Protein AF-A0A4Q3J1S0-F1 (afdb_monomer)

Mean predicted aligned error: 4.34 Å

Secondary structure (DSSP, 8-state):
-PPPPP-EEEEEPPPTTSHHHHHHHHHHTEETTTTEE----PPTT-TTS-HHHHTTTGGGG-S-EEEEEEEPPPTT--HHHHHHHT-

Foldseek 3Di:
DDDDADWDFAKADDDCPDPQQVQQCQQLQARPVVRDGHHHPQDPPCVPPPSNVVNVPVRVVTDIGTPGDIDGDDPPDDPVVVVVVRD

Sequence (87 aa):
MTQSAPRYALYYAPAADSALWRFGSATLGYDAATGADIDFAVPQGCEELDWSDVTAEPRRYGFHATLKAPFELANGRNEGALRAFAR

Structure (mmCIF, N/CA/C/O backbone):
data_AF-A0A4Q3J1S0-F1
#
_entry.id   AF-A0A4Q3J1S0-F1
#
loop_
_atom_site.group_PDB
_atom_site.id
_atom_site.type_symbol
_atom_site.label_atom_id
_atom_site.label_alt_id
_atom_site.label_comp_id
_atom_site.label_asym_id
_atom_site.label_entity_id
_atom_site.label_seq_id
_atom_site.pdbx_PDB_ins_code
_atom_site.Cartn_x
_atom_site.Cartn_y
_atom_site.Cartn_z
_atom_site.occupancy
_atom_site.B_iso_or_equiv
_atom_site.auth_seq_id
_atom_site.auth_comp_id
_atom_site.auth_asym_id
_atom_site.auth_atom_id
_atom_site.pdbx_PDB_model_num
ATOM 1 N N . MET A 1 1 ? 7.225 0.795 35.383 1.00 45.75 1 MET A N 1
ATOM 2 C CA . MET A 1 1 ? 7.370 0.849 33.914 1.00 45.75 1 MET A CA 1
ATOM 3 C C . MET A 1 1 ? 5.967 0.852 33.333 1.00 45.75 1 MET A C 1
ATOM 5 O O . MET A 1 1 ? 5.266 -0.133 33.512 1.00 45.75 1 MET A O 1
ATOM 9 N N . THR A 1 2 ? 5.501 1.964 32.766 1.00 55.69 2 THR A N 1
ATOM 10 C CA . THR A 1 2 ? 4.217 2.002 32.052 1.00 55.69 2 THR A CA 1
ATOM 11 C C . THR A 1 2 ? 4.383 1.228 30.749 1.00 55.69 2 THR A C 1
ATOM 13 O O . THR A 1 2 ? 5.252 1.545 29.941 1.00 55.69 2 THR A O 1
ATOM 16 N N . GLN A 1 3 ? 3.610 0.161 30.570 1.00 61.78 3 GLN A N 1
ATOM 17 C CA . GLN A 1 3 ? 3.583 -0.570 29.308 1.00 61.78 3 GLN A CA 1
ATOM 18 C C . GLN A 1 3 ? 2.956 0.348 28.252 1.00 61.78 3 GLN A C 1
ATOM 20 O O . GLN A 1 3 ? 1.855 0.853 28.461 1.00 61.78 3 GLN A O 1
ATOM 25 N N . SER A 1 4 ? 3.672 0.612 27.156 1.00 77.31 4 SER A N 1
ATOM 26 C CA . SER A 1 4 ? 3.121 1.384 26.038 1.00 77.31 4 SER A CA 1
ATOM 27 C C . SER A 1 4 ? 1.931 0.629 25.456 1.00 77.31 4 SER A C 1
ATOM 29 O O . SER A 1 4 ? 2.061 -0.549 25.119 1.00 77.31 4 SER A O 1
ATOM 31 N N . ALA A 1 5 ? 0.787 1.298 25.325 1.00 83.00 5 ALA A N 1
ATOM 32 C CA . ALA A 1 5 ? -0.363 0.733 24.635 1.00 83.00 5 ALA A CA 1
ATOM 33 C C . ALA A 1 5 ? -0.039 0.526 23.138 1.00 83.00 5 ALA A C 1
ATOM 35 O O . ALA A 1 5 ? 0.754 1.292 22.571 1.00 83.00 5 ALA A O 1
ATOM 36 N N . PRO A 1 6 ? -0.608 -0.504 22.481 1.00 92.56 6 PRO A N 1
ATOM 37 C CA . PRO A 1 6 ? -0.419 -0.711 21.051 1.00 92.56 6 PRO A CA 1
ATOM 38 C C . PRO A 1 6 ? -1.080 0.414 20.246 1.00 92.56 6 PRO A C 1
ATOM 40 O O . PRO A 1 6 ? -2.176 0.878 20.571 1.00 92.56 6 PRO A O 1
ATOM 43 N N . ARG A 1 7 ? -0.420 0.820 19.158 1.00 95.88 7 ARG A N 1
ATOM 44 C CA . ARG A 1 7 ? -0.960 1.764 18.174 1.00 95.88 7 ARG A CA 1
ATOM 45 C C . ARG A 1 7 ? -1.368 1.018 16.913 1.00 95.88 7 ARG A C 1
ATOM 47 O O . ARG A 1 7 ? -0.647 0.146 16.439 1.00 95.88 7 ARG A O 1
ATOM 54 N N . TYR A 1 8 ? -2.498 1.414 16.354 1.00 95.88 8 TYR A N 1
ATOM 55 C CA . TYR A 1 8 ? -3.076 0.852 15.142 1.00 95.88 8 TYR A CA 1
ATOM 56 C C . TYR A 1 8 ? -3.128 1.922 14.061 1.00 95.88 8 TYR A C 1
ATOM 58 O O . TYR A 1 8 ? -3.292 3.094 14.373 1.00 95.88 8 TYR A O 1
ATOM 66 N N . ALA A 1 9 ? -3.039 1.536 12.797 1.00 95.75 9 ALA A N 1
ATOM 67 C CA . ALA A 1 9 ? -3.280 2.411 11.654 1.00 95.75 9 ALA A CA 1
ATOM 68 C C . ALA A 1 9 ? -4.227 1.704 10.683 1.00 95.75 9 ALA A C 1
ATOM 70 O O . ALA A 1 9 ? -4.305 0.475 10.679 1.00 95.75 9 ALA A O 1
ATOM 71 N N . LEU A 1 10 ? -4.967 2.480 9.892 1.00 95.56 10 LEU A N 1
ATOM 72 C CA . LEU A 1 10 ? -5.836 1.942 8.848 1.00 95.56 10 LEU A CA 1
ATOM 73 C C . LEU A 1 10 ? -5.326 2.395 7.492 1.00 95.56 10 LEU A C 1
ATOM 75 O O . LEU A 1 10 ? -5.142 3.593 7.259 1.00 95.56 10 LEU A O 1
ATOM 79 N N . TYR A 1 11 ? -5.159 1.426 6.604 1.00 94.94 11 TYR A N 1
AT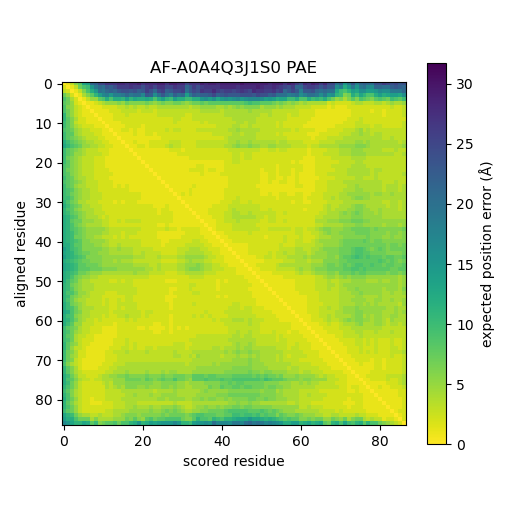OM 80 C CA . TYR A 1 11 ? -4.726 1.634 5.236 1.00 94.94 11 TYR A CA 1
ATOM 81 C C . TYR A 1 11 ? -5.747 1.027 4.281 1.00 94.94 11 TYR A C 1
ATOM 83 O O . TYR A 1 11 ? -6.343 -0.007 4.572 1.00 94.94 11 TYR A O 1
ATOM 91 N N . TYR A 1 12 ? -5.944 1.682 3.146 1.00 94.88 12 TYR A N 1
ATOM 92 C CA . TYR A 1 12 ? -6.653 1.126 2.009 1.00 94.88 12 TYR A CA 1
ATOM 93 C C . TYR A 1 12 ? -5.654 0.391 1.120 1.00 94.88 12 TYR A C 1
ATOM 95 O O . TYR A 1 12 ? -4.707 1.010 0.627 1.00 94.88 12 TYR A O 1
ATOM 103 N N . ALA A 1 13 ? -5.892 -0.899 0.898 1.00 94.38 13 ALA A N 1
ATOM 104 C CA . ALA A 1 13 ? -5.217 -1.689 -0.122 1.00 94.38 13 ALA A CA 1
ATOM 105 C C . ALA A 1 13 ? -6.180 -1.887 -1.308 1.00 94.38 13 ALA A C 1
ATOM 107 O O . ALA A 1 13 ? -7.325 -2.293 -1.083 1.00 94.38 13 ALA A O 1
ATOM 108 N N . PRO A 1 14 ? -5.768 -1.600 -2.555 1.00 96.19 14 PRO A N 1
ATOM 109 C CA . PRO A 1 14 ? -6.594 -1.886 -3.724 1.00 96.19 14 PRO A CA 1
ATOM 110 C C . PRO A 1 14 ? -6.917 -3.382 -3.839 1.00 96.19 14 PRO A C 1
ATOM 112 O O . PRO A 1 14 ? -6.112 -4.222 -3.445 1.00 96.19 14 PRO A O 1
ATOM 115 N N . ALA A 1 15 ? -8.064 -3.728 -4.430 1.00 95.62 15 ALA A N 1
ATOM 116 C CA . ALA A 1 15 ? -8.376 -5.124 -4.747 1.00 95.62 15 ALA A CA 1
ATOM 117 C C . ALA A 1 15 ? -7.322 -5.711 -5.705 1.00 95.62 15 ALA A C 1
ATOM 119 O O . ALA A 1 15 ? -6.925 -5.034 -6.656 1.00 95.62 15 ALA A O 1
ATOM 120 N N . ALA A 1 16 ? -6.888 -6.954 -5.473 1.00 94.62 16 ALA A N 1
ATOM 121 C CA . AL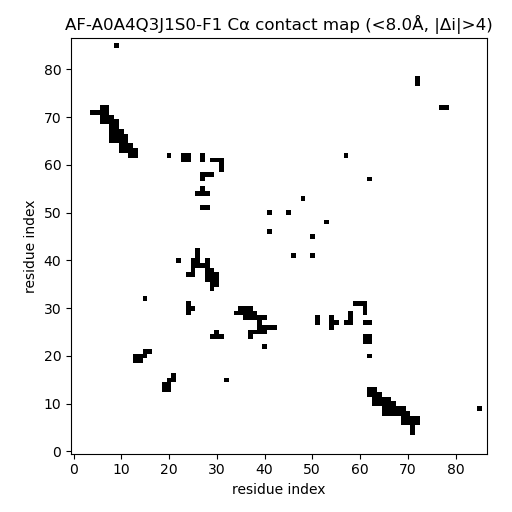A A 1 16 ? -5.760 -7.573 -6.184 1.00 94.62 16 ALA A CA 1
ATOM 122 C C . ALA A 1 16 ? -5.970 -7.713 -7.708 1.00 94.62 16 ALA A C 1
ATOM 124 O O . ALA A 1 16 ? -5.022 -7.730 -8.487 1.00 94.62 16 ALA A O 1
ATOM 125 N N . ASP A 1 17 ? -7.221 -7.768 -8.161 1.00 94.75 17 ASP A N 1
ATOM 126 C CA . ASP A 1 17 ? -7.605 -7.831 -9.574 1.00 94.75 17 ASP A CA 1
ATOM 127 C C . ASP A 1 17 ? -7.854 -6.445 -10.204 1.00 94.75 17 ASP A C 1
ATOM 129 O O . ASP A 1 17 ? -8.159 -6.331 -11.398 1.00 94.75 17 ASP A O 1
ATOM 133 N N . SER A 1 18 ? -7.693 -5.366 -9.436 1.00 97.56 18 SER A N 1
ATOM 134 C CA . SER A 1 18 ? -7.948 -4.005 -9.900 1.00 97.56 18 SER A CA 1
ATOM 135 C C . SER A 1 18 ? -6.812 -3.443 -10.759 1.00 97.56 18 SER A C 1
ATOM 137 O O . SER A 1 18 ? -5.648 -3.840 -10.672 1.00 97.56 18 SER A O 1
ATOM 139 N N . ALA A 1 19 ? -7.140 -2.446 -11.586 1.00 97.62 19 ALA A N 1
ATOM 140 C CA . ALA A 1 19 ? -6.135 -1.702 -12.345 1.00 97.62 19 ALA A CA 1
ATOM 141 C C . ALA A 1 19 ? -5.149 -0.956 -11.430 1.00 97.62 19 ALA A C 1
ATOM 143 O O . ALA A 1 19 ? -3.970 -0.856 -11.757 1.00 97.62 19 ALA A O 1
ATOM 144 N N . LEU A 1 20 ? -5.623 -0.476 -10.276 1.00 97.19 20 LEU A N 1
ATOM 145 C CA . LEU A 1 20 ? -4.795 0.246 -9.315 1.00 97.19 20 LEU A CA 1
ATOM 146 C C . LEU A 1 20 ? -3.779 -0.674 -8.627 1.00 97.19 20 LEU A C 1
ATOM 148 O O . LEU A 1 20 ? -2.651 -0.250 -8.397 1.00 97.19 20 LEU A O 1
ATOM 152 N N . TRP A 1 21 ? -4.152 -1.930 -8.353 1.00 97.50 21 TRP A N 1
ATOM 153 C CA . TRP A 1 21 ? -3.214 -2.941 -7.863 1.00 97.50 21 TRP A CA 1
ATOM 154 C C . TRP A 1 21 ? -2.112 -3.215 -8.881 1.00 97.50 21 TRP A C 1
ATOM 156 O O . TRP A 1 21 ? -0.941 -3.051 -8.563 1.00 97.50 21 TRP A O 1
ATOM 166 N N . ARG A 1 22 ? -2.483 -3.526 -10.133 1.00 96.88 22 ARG A N 1
ATOM 167 C CA . ARG A 1 22 ? -1.511 -3.768 -11.214 1.00 96.88 22 ARG A CA 1
ATOM 168 C C . ARG A 1 22 ? -0.542 -2.604 -11.393 1.00 96.88 22 ARG A C 1
ATOM 170 O O . ARG A 1 22 ? 0.659 -2.828 -11.489 1.00 96.88 22 ARG A O 1
ATOM 177 N N . PHE A 1 23 ? -1.064 -1.377 -11.414 1.00 96.75 23 PHE A N 1
ATOM 178 C CA . PHE A 1 23 ? -0.245 -0.170 -11.475 1.00 96.75 23 PHE A CA 1
ATOM 179 C C . PHE A 1 23 ? 0.734 -0.109 -10.297 1.00 96.75 23 PHE A C 1
ATOM 181 O O . PHE A 1 23 ? 1.939 -0.048 -10.507 1.00 96.75 23 PHE A O 1
ATOM 188 N N . GLY A 1 24 ? 0.222 -0.186 -9.068 1.00 96.75 24 GLY A N 1
ATOM 189 C CA . GLY A 1 24 ? 1.027 -0.047 -7.862 1.00 96.75 24 GLY A CA 1
ATOM 190 C C . GLY A 1 24 ? 2.097 -1.125 -7.714 1.00 96.75 24 GLY A C 1
ATOM 191 O O . GLY A 1 24 ? 3.250 -0.811 -7.429 1.00 96.75 24 GLY A O 1
ATOM 192 N N . SER A 1 25 ? 1.738 -2.386 -7.952 1.00 97.69 25 SER A N 1
ATOM 193 C CA . SER A 1 25 ? 2.682 -3.501 -7.918 1.00 97.69 25 SER A CA 1
ATOM 194 C C . SER A 1 25 ? 3.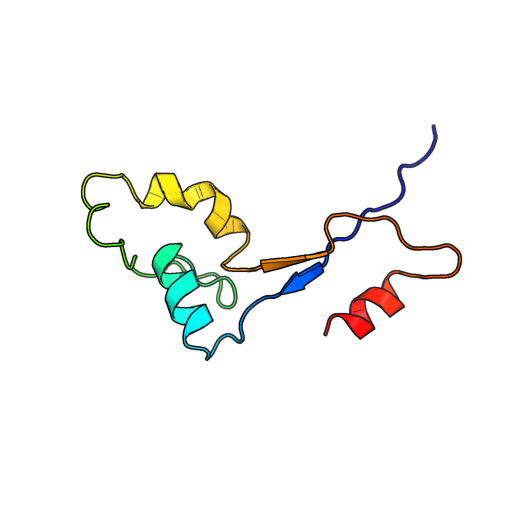774 -3.343 -8.968 1.00 97.69 25 SER A C 1
ATOM 196 O O . SER A 1 25 ? 4.938 -3.547 -8.641 1.00 97.69 25 SER A O 1
ATOM 198 N N . ALA A 1 26 ? 3.436 -2.940 -10.201 1.00 97.44 26 ALA A N 1
ATOM 199 C CA . ALA A 1 26 ? 4.433 -2.752 -11.255 1.00 97.44 26 ALA A CA 1
ATOM 200 C C . ALA A 1 26 ? 5.317 -1.527 -10.981 1.00 97.44 26 ALA A C 1
ATOM 202 O O . ALA A 1 26 ? 6.510 -1.553 -11.253 1.00 97.44 26 ALA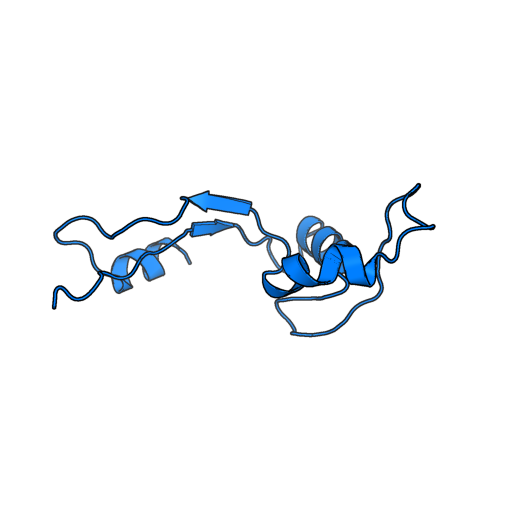 A O 1
ATOM 203 N N . THR A 1 27 ? 4.780 -0.460 -10.384 1.00 96.50 27 THR A N 1
ATOM 204 C CA . THR A 1 27 ? 5.600 0.673 -9.933 1.00 96.50 27 THR A CA 1
ATOM 205 C C . THR A 1 27 ? 6.598 0.252 -8.854 1.00 96.50 27 THR A C 1
ATOM 207 O O . THR A 1 27 ? 7.726 0.733 -8.872 1.00 96.50 27 THR A O 1
ATOM 210 N N . LEU A 1 28 ? 6.207 -0.640 -7.937 1.00 97.19 28 LEU A N 1
ATOM 211 C CA . LEU A 1 28 ? 7.033 -1.103 -6.813 1.00 97.19 28 LEU A CA 1
ATOM 212 C C . LEU A 1 28 ? 7.883 -2.350 -7.119 1.00 97.19 28 LEU A C 1
ATOM 214 O O . LEU A 1 28 ? 8.707 -2.732 -6.288 1.00 97.19 28 LEU A O 1
ATOM 218 N N . GLY A 1 29 ? 7.671 -2.995 -8.271 1.00 97.25 29 GLY A N 1
ATOM 219 C CA . GLY A 1 29 ? 8.337 -4.243 -8.668 1.00 97.25 29 GLY A CA 1
ATOM 220 C C . GLY A 1 29 ? 8.009 -5.431 -7.762 1.00 97.25 29 GLY A C 1
ATOM 221 O O . GLY A 1 29 ? 8.818 -6.346 -7.617 1.00 97.25 29 GLY A O 1
ATOM 222 N N . TYR A 1 30 ? 6.858 -5.395 -7.084 1.00 97.50 30 TYR A N 1
ATOM 223 C CA . TYR A 1 30 ? 6.471 -6.397 -6.093 1.00 97.50 30 TYR A CA 1
ATOM 224 C C . TYR A 1 30 ? 4.949 -6.503 -5.949 1.00 97.50 30 TYR A C 1
ATOM 226 O O . TYR A 1 30 ? 4.248 -5.505 -5.751 1.00 97.50 30 TYR A O 1
ATOM 234 N N . ASP A 1 31 ? 4.432 -7.729 -5.996 1.00 96.56 31 ASP A N 1
ATOM 235 C CA . ASP A 1 31 ? 3.043 -8.043 -5.668 1.00 96.56 31 ASP A CA 1
ATOM 236 C C . ASP A 1 31 ? 2.940 -8.467 -4.194 1.00 96.56 31 ASP A C 1
ATOM 238 O O . ASP A 1 31 ? 3.409 -9.531 -3.789 1.00 96.56 31 ASP A O 1
ATOM 242 N N . ALA A 1 32 ? 2.303 -7.626 -3.374 1.00 94.62 32 ALA A N 1
ATOM 243 C CA . ALA A 1 32 ? 2.184 -7.853 -1.934 1.00 94.62 32 ALA A CA 1
ATOM 244 C C . ALA A 1 32 ? 1.141 -8.917 -1.542 1.00 94.62 32 ALA A C 1
ATOM 246 O O . ALA A 1 32 ? 1.125 -9.345 -0.389 1.00 94.62 32 ALA A O 1
ATOM 247 N N . ALA A 1 33 ? 0.281 -9.347 -2.467 1.00 93.75 33 ALA A N 1
ATOM 248 C CA . ALA A 1 33 ? -0.710 -10.392 -2.238 1.00 93.75 33 ALA A CA 1
ATOM 249 C C . ALA A 1 33 ? -0.112 -11.777 -2.509 1.00 93.75 33 ALA A C 1
ATOM 251 O O . ALA A 1 33 ? -0.390 -12.714 -1.761 1.00 93.75 33 ALA A O 1
ATOM 252 N N . THR A 1 34 ? 0.725 -11.910 -3.543 1.00 94.62 34 THR A N 1
ATOM 253 C CA . THR A 1 34 ? 1.406 -13.173 -3.871 1.00 94.62 34 THR A CA 1
ATOM 254 C C . THR A 1 34 ? 2.792 -13.297 -3.245 1.00 94.62 34 THR A C 1
ATOM 256 O O . THR A 1 34 ? 3.310 -14.406 -3.133 1.00 94.62 34 THR A O 1
ATOM 259 N N . GLY A 1 35 ? 3.404 -12.182 -2.847 1.00 94.62 35 GLY A N 1
ATOM 260 C CA . GLY A 1 35 ? 4.770 -12.137 -2.332 1.00 94.62 35 GLY A CA 1
ATOM 261 C C . GLY A 1 35 ? 5.847 -12.284 -3.408 1.00 94.62 35 GLY A C 1
ATOM 262 O O . GLY A 1 35 ? 6.949 -12.731 -3.101 1.00 94.62 35 GLY A O 1
ATOM 263 N N . ALA A 1 36 ? 5.526 -11.965 -4.664 1.00 95.94 36 ALA A N 1
ATOM 264 C CA . ALA A 1 36 ? 6.415 -12.179 -5.803 1.00 95.94 36 ALA A CA 1
ATOM 265 C C . ALA A 1 36 ? 7.027 -10.868 -6.304 1.00 95.94 36 ALA A C 1
ATOM 267 O O . ALA A 1 36 ? 6.355 -9.836 -6.348 1.00 95.94 36 ALA A O 1
ATOM 268 N N . ASP A 1 37 ? 8.283 -10.937 -6.741 1.00 96.75 37 ASP A N 1
ATOM 269 C CA . ASP A 1 37 ? 8.883 -9.894 -7.570 1.00 96.75 37 ASP A CA 1
ATOM 270 C C . ASP A 1 37 ? 8.204 -9.870 -8.938 1.00 96.75 37 ASP A C 1
ATOM 272 O O . ASP A 1 37 ? 7.902 -10.923 -9.507 1.00 96.75 37 ASP A O 1
ATOM 276 N N . ILE A 1 38 ? 7.972 -8.669 -9.464 1.00 95.56 38 ILE A N 1
ATOM 277 C CA . ILE A 1 38 ? 7.417 -8.478 -10.804 1.00 95.56 38 ILE A CA 1
ATOM 278 C C . ILE A 1 38 ? 8.185 -7.399 -11.562 1.00 95.56 38 ILE A C 1
ATOM 280 O O . ILE A 1 38 ? 8.851 -6.560 -10.955 1.00 95.56 38 ILE A O 1
ATOM 284 N N . ASP A 1 39 ? 8.066 -7.410 -12.889 1.00 95.94 39 ASP A N 1
ATOM 285 C CA . ASP A 1 39 ? 8.730 -6.431 -13.744 1.00 95.94 39 ASP A CA 1
ATOM 286 C C . ASP A 1 39 ? 8.266 -5.004 -13.432 1.00 95.94 39 ASP A C 1
ATOM 288 O O . ASP A 1 39 ? 7.069 -4.724 -13.282 1.00 95.94 39 ASP A O 1
ATOM 292 N N . PHE A 1 40 ? 9.231 -4.086 -13.360 1.00 96.62 40 PHE A N 1
ATOM 293 C CA . PHE A 1 40 ? 8.945 -2.684 -13.112 1.00 96.62 40 PHE A CA 1
ATOM 294 C C . PHE A 1 40 ? 8.262 -2.024 -14.310 1.00 96.62 40 PHE A C 1
ATOM 296 O O . PHE A 1 40 ? 8.726 -2.107 -15.447 1.00 96.62 40 PHE A O 1
ATOM 303 N N . ALA A 1 41 ? 7.222 -1.248 -14.024 1.00 95.69 41 ALA A N 1
ATOM 304 C CA . ALA A 1 41 ? 6.736 -0.204 -14.913 1.00 95.69 41 ALA A CA 1
ATOM 305 C C . ALA A 1 41 ? 7.385 1.124 -14.501 1.00 95.69 41 ALA A C 1
ATOM 307 O O . ALA A 1 41 ? 6.795 1.902 -13.746 1.00 95.69 41 ALA A O 1
ATOM 308 N N . VAL A 1 42 ? 8.621 1.355 -14.959 1.00 94.56 42 VAL A N 1
ATOM 309 C CA . VAL A 1 42 ? 9.356 2.598 -14.677 1.00 94.56 42 VAL A CA 1
ATOM 310 C C . VAL A 1 42 ? 8.635 3.771 -15.356 1.00 94.56 42 VAL A C 1
ATOM 312 O O . VAL A 1 42 ? 8.385 3.707 -16.564 1.00 94.56 42 VAL A O 1
ATOM 315 N N . PRO A 1 43 ? 8.264 4.833 -14.616 1.00 91.50 43 PRO A N 1
ATOM 316 C CA . PRO A 1 43 ? 7.641 6.010 -15.203 1.00 91.50 43 PRO A CA 1
ATOM 317 C C . PRO A 1 43 ? 8.553 6.697 -16.220 1.00 91.50 43 PRO A C 1
ATOM 319 O O . PRO A 1 43 ? 9.768 6.769 -16.040 1.00 91.50 43 PRO A O 1
ATOM 322 N N . GLN A 1 44 ? 7.946 7.258 -17.265 1.00 94.75 44 GLN A N 1
ATOM 323 C CA . GLN A 1 44 ? 8.669 8.040 -18.262 1.00 94.75 44 GLN A CA 1
ATOM 324 C C . GLN A 1 44 ? 9.413 9.214 -17.604 1.00 94.75 44 GLN A C 1
ATOM 326 O O . GLN A 1 44 ? 8.831 9.952 -16.806 1.00 94.75 44 GLN A O 1
ATOM 331 N N . GLY A 1 45 ? 10.676 9.416 -17.978 1.00 95.56 45 GLY A N 1
ATOM 332 C CA . GLY A 1 45 ? 11.552 10.447 -17.417 1.00 95.56 45 GLY A CA 1
ATOM 333 C C . GLY A 1 45 ? 12.280 10.028 -16.135 1.00 95.56 45 GLY A C 1
ATOM 334 O O . GLY A 1 45 ? 12.967 10.851 -15.535 1.00 95.56 45 GLY A O 1
ATOM 335 N N . CYS A 1 46 ? 12.117 8.781 -15.686 1.00 94.88 46 CYS A N 1
ATOM 336 C CA . CYS A 1 46 ? 12.829 8.208 -14.541 1.00 94.88 46 CYS A CA 1
ATOM 337 C C . CYS A 1 46 ? 13.822 7.106 -14.946 1.00 94.88 46 CYS A C 1
ATOM 339 O O . CYS A 1 46 ? 14.339 6.411 -14.078 1.00 94.88 46 CYS A O 1
ATOM 341 N N . GLU A 1 47 ? 14.098 6.935 -16.240 1.00 94.12 47 GLU A N 1
ATOM 342 C CA . GLU A 1 47 ? 14.893 5.825 -16.781 1.00 94.12 47 GLU A CA 1
ATOM 343 C C . GLU A 1 47 ? 16.363 5.851 -16.330 1.00 94.12 47 GLU A C 1
ATOM 345 O O . GLU A 1 47 ? 17.013 4.810 -16.300 1.00 94.12 47 GLU A O 1
ATOM 350 N N . GLU A 1 48 ? 16.889 7.026 -15.976 1.00 96.06 48 GLU A N 1
ATOM 351 C CA . GLU A 1 48 ? 18.261 7.191 -15.475 1.00 96.06 48 GLU A CA 1
ATOM 352 C C . GLU A 1 48 ? 18.395 6.914 -13.967 1.00 96.06 48 GLU A C 1
ATOM 354 O O . GLU A 1 48 ? 19.510 6.831 -13.452 1.00 96.06 48 GLU A O 1
ATOM 359 N N . LEU A 1 49 ? 17.277 6.787 -13.243 1.00 95.88 49 LEU A N 1
ATOM 360 C CA . LEU A 1 49 ? 17.280 6.463 -11.820 1.00 95.88 49 LEU A CA 1
ATOM 361 C C . LEU A 1 49 ? 17.381 4.951 -11.623 1.00 95.88 49 LEU A C 1
ATOM 363 O O . LEU A 1 49 ? 16.766 4.174 -12.355 1.00 95.88 49 LEU A O 1
ATOM 367 N N . ASP A 1 50 ? 18.065 4.526 -10.560 1.00 96.12 50 ASP A N 1
ATOM 368 C CA . ASP A 1 50 ? 17.903 3.160 -10.068 1.00 96.12 50 ASP A CA 1
ATOM 369 C C . ASP A 1 50 ? 16.525 3.036 -9.408 1.00 96.12 50 ASP A C 1
ATOM 371 O O . ASP A 1 50 ? 16.335 3.279 -8.215 1.00 96.12 50 ASP A O 1
ATOM 375 N N . TRP A 1 51 ? 15.526 2.699 -10.221 1.00 96.12 51 TRP A N 1
ATOM 376 C CA . TRP A 1 51 ? 14.144 2.600 -9.769 1.00 96.12 51 TRP A CA 1
ATOM 377 C C . TRP A 1 51 ? 13.957 1.532 -8.683 1.00 96.12 51 TRP A C 1
ATOM 379 O O . TRP A 1 51 ? 13.075 1.653 -7.828 1.00 96.12 51 TRP A O 1
ATOM 389 N N . SER A 1 52 ? 14.810 0.503 -8.682 1.00 95.12 52 SER A N 1
ATOM 390 C CA . SER A 1 52 ? 14.778 -0.544 -7.665 1.00 95.12 52 SER A CA 1
ATOM 391 C C . SER A 1 52 ? 15.214 -0.016 -6.297 1.00 95.12 52 SER A C 1
ATOM 393 O O . SER A 1 52 ? 14.572 -0.335 -5.296 1.00 95.12 52 SER A O 1
ATOM 395 N N . ASP A 1 53 ? 16.221 0.861 -6.265 1.00 97.12 53 ASP A N 1
ATOM 396 C CA . ASP A 1 53 ? 16.667 1.547 -5.050 1.00 97.12 53 ASP A CA 1
ATOM 397 C C . ASP A 1 53 ? 15.611 2.550 -4.559 1.00 97.12 53 ASP A C 1
ATOM 399 O O . ASP A 1 53 ? 15.190 2.506 -3.401 1.00 97.12 53 ASP A O 1
ATOM 403 N N . VAL A 1 54 ? 15.061 3.370 -5.466 1.00 96.19 54 VAL A N 1
ATOM 404 C CA . VAL A 1 54 ? 14.000 4.351 -5.153 1.00 96.19 54 VAL A CA 1
ATOM 405 C C . VAL A 1 54 ? 12.773 3.691 -4.513 1.00 96.19 54 VAL A C 1
ATOM 407 O O . VAL A 1 54 ? 12.119 4.273 -3.644 1.00 96.19 54 VAL A O 1
ATOM 410 N N . THR A 1 55 ? 12.445 2.466 -4.925 1.00 96.38 55 THR A N 1
ATOM 411 C CA . THR A 1 55 ? 11.254 1.747 -4.454 1.00 96.38 55 THR A CA 1
ATOM 412 C C . THR A 1 55 ? 11.534 0.735 -3.341 1.00 96.38 55 THR A C 1
ATOM 414 O O . THR A 1 55 ? 10.587 0.133 -2.826 1.00 96.38 55 THR A O 1
ATOM 417 N N . ALA A 1 56 ? 12.788 0.587 -2.895 1.00 96.50 56 ALA A N 1
ATOM 418 C CA . ALA A 1 56 ? 13.222 -0.442 -1.944 1.00 96.50 56 ALA A CA 1
ATOM 419 C C . ALA A 1 56 ? 12.520 -0.384 -0.573 1.00 96.50 56 ALA A C 1
ATOM 421 O O . ALA A 1 56 ? 12.246 -1.421 0.044 1.00 96.50 56 ALA A O 1
ATOM 422 N N . GLU A 1 57 ? 12.216 0.816 -0.078 1.00 96.19 57 GLU A N 1
ATOM 423 C CA . GLU A 1 57 ? 11.444 1.006 1.153 1.00 96.19 57 GLU A CA 1
ATOM 424 C C . GLU A 1 57 ? 9.929 0.841 0.953 1.00 96.19 57 GLU A C 1
ATOM 426 O O . GLU A 1 57 ? 9.341 -0.001 1.643 1.00 96.19 57 GLU A O 1
ATOM 431 N N . PRO A 1 58 ? 9.261 1.572 0.033 1.00 94.44 58 PRO A N 1
ATOM 432 C CA . PRO A 1 58 ? 7.807 1.492 -0.102 1.00 94.44 58 PRO A CA 1
ATOM 433 C C . PRO A 1 58 ? 7.314 0.107 -0.539 1.00 94.44 58 PRO A C 1
ATOM 435 O O . PRO A 1 58 ? 6.244 -0.314 -0.094 1.00 94.44 58 PRO A O 1
ATOM 438 N N . ARG A 1 59 ? 8.095 -0.655 -1.322 1.00 95.00 59 ARG A N 1
ATOM 439 C CA . ARG A 1 59 ? 7.700 -2.008 -1.764 1.00 95.00 59 ARG A CA 1
ATOM 440 C C . ARG A 1 59 ? 7.407 -2.968 -0.611 1.00 95.00 59 ARG A C 1
ATOM 442 O O . ARG A 1 59 ? 6.574 -3.855 -0.759 1.00 95.00 59 ARG A O 1
ATOM 449 N N . ARG A 1 60 ? 8.019 -2.761 0.563 1.00 92.50 60 ARG A N 1
ATOM 450 C CA . ARG A 1 60 ? 7.809 -3.587 1.769 1.00 92.50 60 ARG A CA 1
ATOM 451 C C . ARG A 1 60 ? 6.379 -3.513 2.303 1.00 92.50 60 ARG A C 1
ATOM 453 O O . ARG A 1 60 ? 5.946 -4.422 3.004 1.00 92.50 60 ARG A O 1
ATOM 460 N N . TYR A 1 61 ? 5.667 -2.436 1.986 1.00 92.50 61 TYR A N 1
ATOM 461 C CA . TYR A 1 61 ? 4.307 -2.181 2.454 1.00 92.50 61 TYR A CA 1
ATOM 462 C C . TYR A 1 61 ? 3.252 -2.370 1.354 1.00 92.50 61 TYR A C 1
ATOM 464 O O . TYR A 1 61 ? 2.058 -2.301 1.642 1.00 92.50 61 TYR A O 1
ATOM 472 N N . GLY A 1 62 ? 3.674 -2.596 0.105 1.00 95.50 62 GLY A N 1
ATOM 473 C CA . GLY A 1 62 ? 2.790 -2.618 -1.059 1.00 95.50 62 GLY A CA 1
ATOM 474 C C . GLY A 1 62 ? 2.160 -1.254 -1.365 1.00 95.50 62 GLY A C 1
ATOM 475 O O . GLY A 1 62 ? 2.300 -0.286 -0.614 1.00 95.50 62 GLY A O 1
ATOM 476 N N . PHE A 1 63 ? 1.448 -1.165 -2.486 1.00 96.25 63 PHE A N 1
ATOM 477 C CA . PHE A 1 63 ? 0.784 0.073 -2.886 1.00 96.25 63 PHE A CA 1
ATOM 478 C C . PHE A 1 63 ? -0.514 0.268 -2.096 1.00 96.25 63 PHE A C 1
ATOM 480 O O . PHE A 1 63 ? -1.451 -0.522 -2.216 1.00 96.25 63 PHE A O 1
ATOM 487 N N . HIS A 1 64 ? -0.574 1.316 -1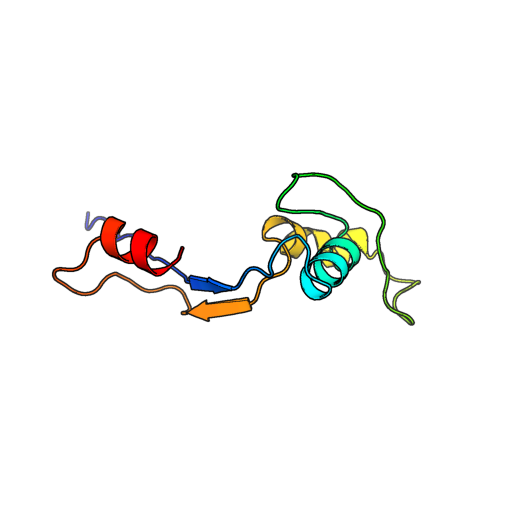.276 1.00 96.00 64 HIS A N 1
ATOM 488 C CA . HIS A 1 64 ? -1.685 1.554 -0.358 1.00 96.00 64 HIS A CA 1
ATOM 489 C C . HIS A 1 64 ? -1.876 3.050 -0.074 1.00 96.00 64 HIS A C 1
ATOM 491 O O . HIS A 1 64 ? -1.003 3.873 -0.347 1.00 96.00 64 HIS A O 1
ATOM 497 N N . ALA A 1 65 ? -3.018 3.406 0.515 1.00 95.88 65 ALA A N 1
ATOM 498 C CA . ALA A 1 65 ? -3.293 4.759 0.995 1.00 95.88 65 ALA A CA 1
ATOM 499 C C . ALA A 1 65 ? -3.558 4.758 2.503 1.00 95.88 65 ALA A C 1
ATOM 501 O O . ALA A 1 65 ? -4.182 3.841 3.030 1.00 95.88 65 ALA A O 1
ATOM 502 N N . THR A 1 66 ? -3.123 5.797 3.213 1.00 96.25 66 THR A N 1
ATOM 503 C CA . THR A 1 66 ? -3.458 5.956 4.637 1.00 96.25 66 THR A CA 1
ATOM 504 C C . THR A 1 66 ? -4.895 6.451 4.777 1.00 96.25 66 THR A C 1
ATOM 506 O O . THR A 1 66 ? -5.210 7.550 4.332 1.00 96.25 66 THR A O 1
ATOM 509 N N . LEU A 1 67 ? -5.758 5.668 5.430 1.00 95.75 67 LEU A N 1
ATOM 510 C CA . LEU A 1 67 ? -7.111 6.090 5.820 1.00 95.75 67 LEU A CA 1
ATOM 511 C C . LEU A 1 67 ? -7.111 6.735 7.207 1.00 95.75 67 LEU A C 1
ATOM 513 O O . LEU A 1 67 ? -7.825 7.705 7.454 1.00 95.75 67 LEU A O 1
ATOM 517 N N . LYS A 1 68 ? -6.309 6.187 8.127 1.00 96.00 68 LYS A N 1
ATOM 518 C CA . LYS A 1 68 ? -6.146 6.716 9.481 1.00 96.00 68 LYS A CA 1
ATOM 519 C C . LYS A 1 68 ? -4.720 6.510 9.977 1.00 96.00 68 LYS A C 1
ATOM 521 O O . LYS A 1 68 ? -4.257 5.375 10.085 1.00 96.00 68 LYS A O 1
ATOM 526 N N . ALA A 1 69 ? -4.066 7.620 10.315 1.00 96.44 69 ALA A N 1
ATOM 527 C CA . ALA A 1 69 ? -2.730 7.638 10.905 1.00 96.44 69 ALA A CA 1
ATOM 528 C C . ALA A 1 69 ? -2.690 6.913 12.268 1.00 96.44 69 ALA A C 1
ATOM 530 O O . ALA A 1 69 ? -3.740 6.775 12.902 1.00 96.44 69 ALA A O 1
ATOM 531 N N . PRO A 1 70 ? -1.507 6.484 12.751 1.00 96.31 70 PRO A N 1
ATOM 532 C CA . PRO A 1 70 ? -1.406 5.633 13.932 1.00 96.31 70 PRO A CA 1
ATOM 533 C C . PRO A 1 70 ? -2.060 6.216 15.198 1.00 96.31 70 PRO A C 1
ATOM 535 O O . PRO A 1 70 ? -1.704 7.310 15.644 1.00 96.31 70 PRO A O 1
ATOM 538 N N . PHE A 1 71 ? -2.960 5.457 15.820 1.00 95.19 71 PHE A N 1
ATOM 539 C CA . PHE A 1 71 ? -3.806 5.855 16.949 1.00 95.19 71 PHE A CA 1
ATOM 540 C C . PHE A 1 71 ? -3.910 4.748 18.008 1.00 95.19 71 PHE A C 1
ATOM 542 O O . PHE A 1 71 ? -3.714 3.573 17.710 1.00 95.19 71 PHE A O 1
ATOM 549 N N . GLU A 1 72 ? -4.250 5.118 19.239 1.00 95.88 72 GLU A N 1
ATOM 550 C CA . GLU A 1 72 ? -4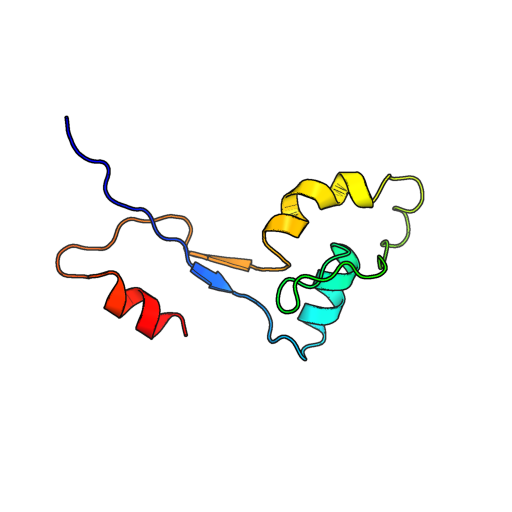.627 4.170 20.294 1.00 95.88 72 GLU A CA 1
ATOM 551 C C . GLU A 1 72 ? -6.135 3.898 20.259 1.00 95.88 72 GLU A C 1
ATOM 553 O O . GLU A 1 72 ? -6.929 4.759 19.864 1.00 95.88 72 GLU A O 1
ATOM 558 N N . LEU A 1 73 ? -6.557 2.705 20.682 1.00 95.19 73 LEU A N 1
ATOM 559 C CA . LEU A 1 73 ? -7.982 2.396 20.792 1.00 95.19 73 LEU A CA 1
ATOM 560 C C . LEU A 1 73 ? -8.643 3.252 21.876 1.00 95.19 73 LEU A C 1
ATOM 562 O O . LEU A 1 73 ? -8.098 3.444 22.958 1.00 95.19 73 LEU A O 1
ATOM 566 N N . ALA A 1 74 ? -9.858 3.727 21.598 1.00 93.75 74 ALA A N 1
ATOM 567 C CA . ALA A 1 74 ? -10.664 4.420 22.597 1.00 93.75 74 ALA A CA 1
ATOM 568 C C . ALA A 1 74 ? -11.030 3.483 23.762 1.00 93.75 74 ALA A C 1
ATOM 570 O O . ALA A 1 74 ? -11.211 2.278 23.566 1.00 93.75 74 ALA A O 1
ATOM 571 N N . ASN A 1 75 ? -11.221 4.048 24.957 1.00 93.50 75 ASN A N 1
ATOM 572 C CA . ASN A 1 75 ? -11.660 3.298 26.136 1.00 93.50 75 ASN A CA 1
ATOM 573 C C . ASN A 1 75 ? -12.906 2.446 25.832 1.00 93.50 75 ASN A C 1
ATOM 575 O O . ASN A 1 75 ? -13.861 2.912 25.210 1.00 93.50 75 ASN A O 1
ATOM 579 N N . GLY A 1 76 ? -12.886 1.183 26.264 1.00 94.50 76 GLY A N 1
ATOM 580 C CA . GLY A 1 76 ? -13.965 0.222 26.009 1.00 94.50 76 GLY A CA 1
ATOM 581 C C . GLY A 1 76 ? -13.991 -0.374 24.593 1.00 94.50 76 GLY A C 1
ATOM 582 O O . GLY A 1 76 ? -14.865 -1.189 24.301 1.00 94.50 76 GLY A O 1
ATOM 583 N N . ARG A 1 77 ? -13.054 -0.015 23.702 1.00 95.38 77 ARG A N 1
ATOM 584 C CA . ARG A 1 77 ? -12.845 -0.689 22.408 1.00 95.38 77 ARG A CA 1
ATOM 585 C 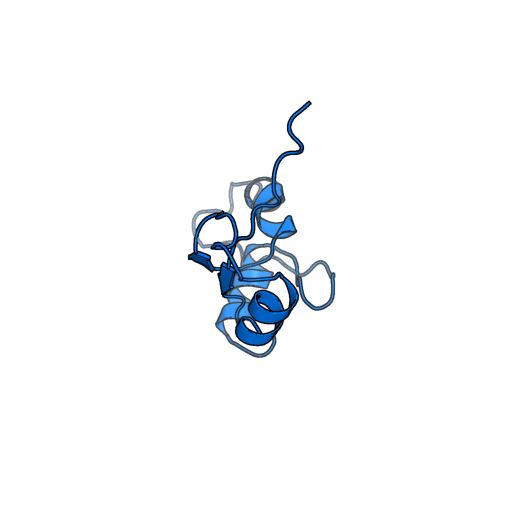C . ARG A 1 77 ? -11.731 -1.727 22.513 1.00 95.38 77 ARG A C 1
ATOM 587 O O . ARG A 1 77 ? -10.853 -1.633 23.362 1.00 95.38 77 ARG A O 1
ATOM 594 N N . ASN A 1 78 ? -11.775 -2.723 21.632 1.00 94.31 78 ASN A N 1
ATOM 595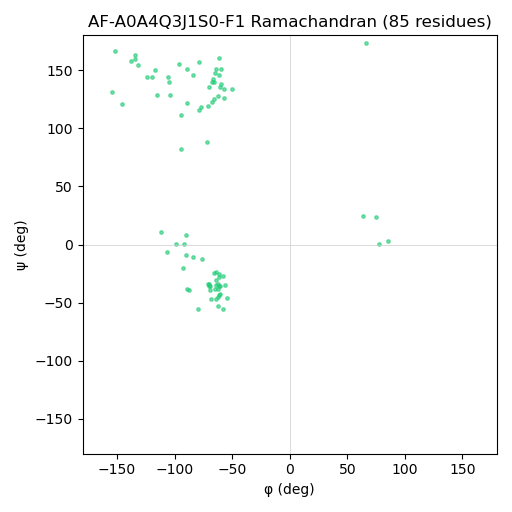 C CA . ASN A 1 78 ? -10.774 -3.782 21.557 1.00 94.31 78 ASN A CA 1
ATOM 596 C C . ASN A 1 78 ? -10.346 -4.037 20.106 1.00 94.31 78 ASN A C 1
ATOM 598 O O . ASN A 1 78 ? -11.030 -3.649 19.157 1.00 94.31 78 ASN A O 1
ATOM 602 N N . GLU A 1 79 ? -9.208 -4.707 19.952 1.00 94.75 79 GLU A N 1
ATOM 603 C CA . GLU A 1 79 ? -8.600 -5.007 18.657 1.00 94.75 79 GLU A CA 1
ATOM 604 C C . GLU A 1 79 ? -9.486 -5.875 17.754 1.00 94.75 79 GLU A C 1
ATOM 606 O O . GLU A 1 79 ? -9.525 -5.662 16.544 1.00 94.75 79 GLU A O 1
ATOM 611 N N . GLY A 1 80 ? -10.239 -6.820 18.325 1.00 95.38 80 GLY A N 1
ATOM 612 C CA . GLY A 1 80 ? -11.149 -7.680 17.565 1.00 95.38 80 GLY A CA 1
ATOM 613 C C . GLY A 1 80 ? -12.223 -6.876 16.832 1.00 95.38 80 GLY A C 1
ATOM 614 O O . GLY A 1 80 ? -12.464 -7.105 15.647 1.00 95.38 80 GLY A O 1
ATOM 615 N N . ALA A 1 81 ? -12.800 -5.873 17.499 1.00 94.88 81 ALA A N 1
ATOM 616 C CA . ALA A 1 81 ? -13.767 -4.964 16.886 1.00 94.88 81 ALA A CA 1
ATOM 617 C C . ALA A 1 81 ? -13.142 -4.117 15.762 1.00 94.88 81 ALA A C 1
ATOM 619 O O . ALA A 1 81 ? -13.778 -3.913 14.730 1.00 94.88 81 ALA A O 1
ATOM 620 N N . LEU A 1 82 ? -11.895 -3.660 15.930 1.00 95.12 82 LEU A N 1
ATOM 621 C CA . L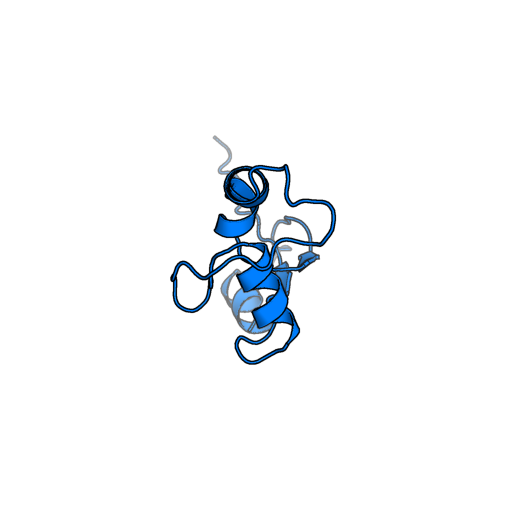EU A 1 82 ? -11.176 -2.930 14.881 1.00 95.12 82 LEU A CA 1
ATOM 622 C C . LEU A 1 82 ? -10.923 -3.818 13.651 1.00 95.12 82 LEU A C 1
ATOM 624 O O . LEU A 1 82 ? -11.191 -3.400 12.528 1.00 95.12 82 LEU A O 1
ATOM 628 N N . ARG A 1 83 ? -10.448 -5.052 13.859 1.00 93.88 83 ARG A N 1
ATOM 629 C CA . ARG A 1 83 ? -10.180 -6.014 12.778 1.00 93.88 83 ARG A CA 1
ATOM 630 C C . ARG A 1 83 ? -11.446 -6.429 12.032 1.00 93.88 83 ARG A C 1
ATOM 632 O O . ARG A 1 83 ? -11.375 -6.659 10.834 1.00 93.88 83 ARG A O 1
ATOM 639 N N . ALA A 1 84 ? -12.581 -6.536 12.722 1.00 93.12 84 ALA A N 1
ATOM 640 C CA . ALA A 1 84 ? -13.862 -6.849 12.093 1.00 93.12 84 ALA A CA 1
ATOM 641 C C . ALA A 1 84 ? -14.378 -5.700 11.212 1.00 93.12 84 ALA A C 1
ATOM 643 O O . ALA A 1 84 ? -14.965 -5.963 10.172 1.00 93.12 84 ALA A O 1
ATOM 644 N N . PHE A 1 85 ? -14.140 -4.444 11.610 1.00 90.00 85 PHE A N 1
ATOM 645 C CA . PHE A 1 85 ? -14.500 -3.263 10.818 1.00 90.00 85 PHE A CA 1
ATOM 646 C C . PHE A 1 85 ? -13.625 -3.087 9.567 1.00 90.00 85 PHE A C 1
ATOM 648 O O . PHE A 1 85 ? -14.103 -2.580 8.561 1.00 90.00 85 PHE A O 1
ATOM 655 N N . ALA A 1 86 ? -12.347 -3.465 9.641 1.00 83.62 86 ALA A N 1
ATOM 656 C CA . ALA A 1 86 ? -11.361 -3.224 8.585 1.00 83.62 86 ALA A CA 1
ATOM 657 C C . ALA A 1 86 ? -11.258 -4.345 7.526 1.00 83.62 86 ALA A C 1
ATOM 659 O O . ALA A 1 86 ? -10.321 -4.322 6.730 1.00 83.62 86 ALA A O 1
ATOM 660 N N . ARG A 1 87 ? -12.157 -5.336 7.551 1.00 66.44 87 ARG A N 1
ATOM 661 C CA . ARG A 1 87 ? -12.282 -6.369 6.508 1.00 66.44 87 ARG A CA 1
ATOM 662 C C . ARG A 1 87 ? -13.205 -5.894 5.399 1.00 66.44 87 ARG A C 1
ATOM 664 O O . ARG A 1 87 ? -12.906 -6.248 4.242 1.00 66.44 87 ARG A O 1
#

pLDDT: mean 93.22, std 8.56, range [45.75, 97.69]

Radius of gyration: 16.87 Å; Cα contacts (8 Å, |Δi|>4): 101; chains: 1; bounding box: 33×24×52 Å

Nearest PDB structures (foldseek):
  4z3w-assembly1_G  TM=1.953E-01  e=5.439E+00  Geobacter metallireducens GS-15

Solvent-accessible surface area (backbone atoms only — not comparable to full-atom values): 5493 Å² total; per-residue (Å²): 132,86,78,80,77,73,70,47,67,42,68,48,65,59,56,83,89,36,72,64,29,54,50,34,22,21,59,37,29,28,37,72,87,80,72,40,79,45,73,65,54,78,56,90,94,46,80,89,50,65,57,67,68,76,24,58,67,60,38,78,73,33,60,65,45,83,77,36,75,78,38,67,76,58,91,96,58,56,68,68,63,53,56,65,71,74,110